Protein AF-A5G4M8-F1 (afdb_monomer)

Structure (mmCIF, N/CA/C/O backbone):
data_AF-A5G4M8-F1
#
_entry.id   AF-A5G4M8-F1
#
loop_
_atom_site.group_PDB
_atom_site.id
_atom_site.type_symbol
_atom_site.label_atom_id
_atom_site.label_alt_id
_atom_site.label_comp_id
_atom_site.label_asym_id
_atom_site.label_entity_id
_atom_site.label_seq_id
_atom_site.pdbx_PDB_ins_code
_atom_site.Cartn_x
_atom_site.Cartn_y
_atom_site.Cartn_z
_atom_site.occupancy
_atom_site.B_iso_or_equiv
_atom_site.auth_seq_id
_atom_site.auth_comp_id
_atom_site.auth_asym_id
_atom_site.auth_atom_id
_atom_site.pdbx_PDB_model_num
ATOM 1 N N . MET A 1 1 ? -11.336 21.426 70.679 1.00 42.72 1 MET A N 1
ATOM 2 C CA . MET A 1 1 ? -10.864 21.284 69.285 1.00 42.72 1 MET A CA 1
ATOM 3 C C . MET A 1 1 ? -11.351 19.944 68.757 1.00 42.72 1 MET A C 1
ATOM 5 O O . MET A 1 1 ? -10.780 18.918 69.094 1.00 42.72 1 MET A O 1
ATOM 9 N N . THR A 1 2 ? -12.474 19.930 68.044 1.00 38.03 2 THR A N 1
ATOM 10 C CA . THR A 1 2 ? -13.099 18.717 67.497 1.00 38.03 2 THR A CA 1
ATOM 11 C C . THR A 1 2 ? -12.591 18.462 66.079 1.00 38.03 2 THR A C 1
ATOM 13 O O . THR A 1 2 ? -12.748 19.293 65.190 1.00 38.03 2 THR A O 1
ATOM 16 N N . MET A 1 3 ? -11.959 17.304 65.882 1.00 44.28 3 MET A N 1
ATOM 17 C CA . MET A 1 3 ? -11.581 16.772 64.573 1.00 44.28 3 MET A CA 1
ATOM 18 C C . MET A 1 3 ? -12.824 16.201 63.880 1.00 44.28 3 MET A C 1
ATOM 20 O O . MET A 1 3 ? -13.295 15.121 64.236 1.00 44.28 3 MET A O 1
ATOM 24 N N . THR A 1 4 ? -13.356 16.905 62.882 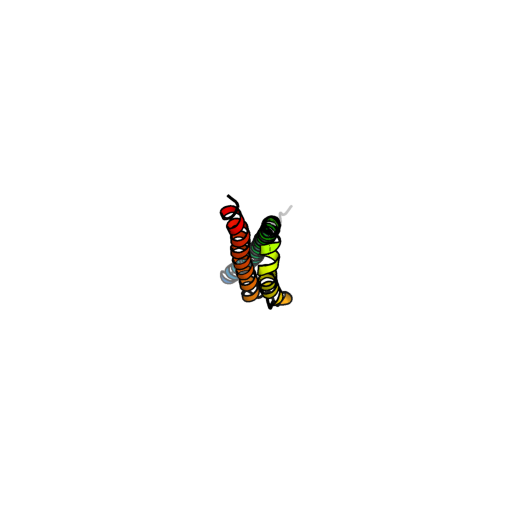1.00 47.88 4 THR A N 1
ATOM 25 C CA . THR A 1 4 ? -14.420 16.379 62.016 1.00 47.88 4 THR A CA 1
ATOM 26 C C . THR A 1 4 ? -13.788 15.591 60.871 1.00 47.88 4 THR A C 1
ATOM 28 O O . THR A 1 4 ? -13.356 16.152 59.866 1.00 47.88 4 THR A O 1
ATOM 31 N N . GLY A 1 5 ? -13.711 14.270 61.036 1.00 47.25 5 GLY A N 1
ATOM 32 C CA . GLY A 1 5 ? -13.298 13.342 59.988 1.00 47.25 5 GLY A CA 1
ATOM 33 C C . GLY A 1 5 ? -14.367 13.222 58.899 1.00 47.25 5 GLY A C 1
ATOM 34 O O . GLY A 1 5 ? -15.447 12.680 59.130 1.00 47.25 5 GLY A O 1
ATOM 35 N N . ILE A 1 6 ? -14.057 13.700 57.693 1.00 51.53 6 ILE A N 1
ATOM 36 C CA . ILE A 1 6 ? -14.876 13.497 56.494 1.00 51.53 6 ILE A CA 1
ATOM 37 C C . ILE A 1 6 ? -14.693 12.043 56.038 1.00 51.53 6 ILE A C 1
ATOM 39 O O . ILE A 1 6 ? -13.705 11.698 55.390 1.00 51.53 6 ILE A O 1
ATOM 43 N N . LYS A 1 7 ? -15.658 11.174 56.358 1.00 51.56 7 LYS A N 1
ATOM 44 C CA . LYS A 1 7 ? -15.773 9.850 55.733 1.00 51.56 7 LYS A CA 1
ATOM 45 C C . LYS A 1 7 ? -16.194 10.038 54.272 1.00 51.56 7 LYS A C 1
ATOM 47 O O . LYS A 1 7 ? -17.378 10.185 53.980 1.00 51.56 7 LYS A O 1
ATOM 52 N N . ARG A 1 8 ? -15.233 10.028 53.341 1.00 53.19 8 ARG A N 1
ATOM 53 C CA . ARG A 1 8 ? -15.527 9.820 51.914 1.00 53.19 8 ARG A CA 1
ATOM 54 C C . ARG A 1 8 ? -16.041 8.391 51.753 1.00 53.19 8 ARG A C 1
ATOM 56 O O . ARG A 1 8 ? -15.265 7.443 51.812 1.00 53.19 8 ARG A O 1
ATOM 63 N N . GLY A 1 9 ? -17.354 8.237 51.605 1.00 45.53 9 GLY A N 1
ATOM 64 C CA . GLY A 1 9 ? -17.958 6.965 51.228 1.00 45.53 9 GLY A CA 1
ATOM 65 C C . GLY A 1 9 ? -17.445 6.554 49.852 1.00 45.53 9 GLY A C 1
ATOM 66 O O . GLY A 1 9 ? -17.776 7.193 48.856 1.00 45.53 9 GLY A O 1
ATOM 67 N N . ALA A 1 10 ? -16.617 5.511 49.799 1.00 55.22 10 ALA A N 1
ATOM 68 C CA . ALA A 1 10 ? -16.277 4.838 48.556 1.00 55.22 10 ALA A CA 1
ATOM 69 C C . ALA A 1 10 ? -17.567 4.222 48.003 1.00 55.22 10 ALA A C 1
ATOM 71 O O . ALA A 1 10 ? -18.101 3.257 48.553 1.00 55.22 10 ALA A O 1
ATOM 72 N N . LYS A 1 11 ? -18.118 4.841 46.958 1.00 58.66 11 LYS A N 1
ATOM 73 C CA . LYS A 1 11 ? -19.274 4.326 46.231 1.00 58.66 11 LYS A CA 1
ATOM 74 C C . LYS A 1 11 ? -18.823 3.008 45.590 1.00 58.66 11 LYS A C 1
ATOM 76 O O . LYS A 1 11 ? -17.981 3.035 44.701 1.00 58.66 11 LYS A O 1
ATOM 81 N N . LYS A 1 12 ? -19.300 1.865 46.099 1.00 58.50 12 LYS A N 1
ATOM 82 C CA . LYS A 1 12 ? -19.062 0.554 45.476 1.00 58.50 12 LYS A CA 1
ATOM 83 C C . LYS A 1 12 ? -19.687 0.598 44.082 1.00 58.50 12 LYS A C 1
ATOM 85 O O . LYS A 1 12 ? -20.914 0.651 43.994 1.00 58.50 12 LYS A O 1
ATOM 90 N N . SER A 1 13 ? -18.860 0.639 43.040 1.00 61.28 13 SER A N 1
ATOM 91 C CA . SER A 1 13 ? -19.315 0.465 41.665 1.00 61.28 13 SER A CA 1
ATOM 92 C C . SER A 1 13 ? -19.991 -0.897 41.544 1.00 61.28 13 SER A C 1
ATOM 94 O O . SER A 1 13 ? -19.649 -1.869 42.227 1.00 61.28 13 SER A O 1
ATOM 96 N N . THR A 1 14 ? -21.047 -0.952 40.748 1.00 71.25 14 THR A N 1
ATOM 97 C CA . THR A 1 14 ? -21.717 -2.221 40.467 1.00 71.25 14 THR A CA 1
ATOM 98 C C . THR A 1 14 ? -20.894 -3.015 39.452 1.00 71.25 14 THR A C 1
ATOM 100 O O . THR A 1 14 ? -20.289 -2.433 38.558 1.00 71.25 14 THR A O 1
ATOM 103 N N . LYS A 1 15 ? -20.936 -4.354 39.504 1.00 74.44 15 LYS A N 1
ATOM 104 C CA . LYS A 1 15 ? -20.260 -5.231 38.519 1.00 74.44 15 LYS A CA 1
ATOM 105 C C . LYS A 1 15 ? -20.582 -4.853 37.058 1.00 74.44 15 LYS A C 1
ATOM 107 O O . LYS A 1 15 ? -19.786 -5.094 36.160 1.00 74.44 15 LYS A O 1
ATOM 112 N N . SER A 1 16 ? -21.758 -4.267 36.815 1.00 71.00 16 SER A N 1
ATOM 113 C CA . SER A 1 16 ? -22.162 -3.755 35.501 1.00 71.00 16 SER A CA 1
ATOM 114 C C . SER A 1 16 ? -21.483 -2.436 35.114 1.00 71.00 16 SER A C 1
ATOM 116 O O . SER A 1 16 ? -21.229 -2.227 33.930 1.00 71.00 16 SER A O 1
ATOM 118 N N . GLU A 1 17 ? -21.224 -1.539 36.067 1.00 72.56 17 GLU A N 1
ATOM 119 C CA . GLU A 1 17 ? -20.446 -0.315 35.836 1.00 72.56 17 GLU A CA 1
ATOM 120 C C . GLU A 1 17 ? -18.981 -0.666 35.559 1.00 72.56 17 GLU A C 1
ATOM 122 O O . GLU A 1 17 ? -18.430 -0.163 34.583 1.00 72.56 17 GLU A O 1
ATOM 127 N N . ASP A 1 18 ? -18.418 -1.625 36.302 1.00 84.50 18 ASP A N 1
ATOM 128 C CA . ASP A 1 18 ? -17.055 -2.126 36.078 1.00 84.50 18 ASP A CA 1
ATOM 129 C C . ASP A 1 18 ? -16.905 -2.729 34.667 1.00 84.50 18 ASP A C 1
ATOM 131 O O . ASP A 1 18 ? -16.004 -2.358 33.918 1.00 84.50 18 ASP A O 1
ATOM 135 N N . MET A 1 19 ? -17.854 -3.576 34.236 1.00 92.06 19 MET A N 1
ATOM 136 C CA . MET A 1 19 ? -17.847 -4.150 32.879 1.00 92.06 19 MET A CA 1
ATOM 137 C C . MET A 1 19 ? -17.970 -3.090 31.777 1.00 92.06 19 MET A C 1
ATOM 139 O O . MET A 1 19 ? -17.365 -3.224 30.713 1.00 92.06 19 MET A O 1
ATOM 143 N N . ARG A 1 20 ? -18.756 -2.031 32.005 1.00 93.31 20 ARG A N 1
ATOM 144 C CA . ARG A 1 20 ? -18.889 -0.927 31.046 1.00 93.31 20 ARG A CA 1
ATOM 145 C C . ARG A 1 20 ? -17.585 -0.141 30.927 1.00 93.31 20 ARG A C 1
ATOM 147 O O . ARG A 1 20 ? -17.197 0.211 29.814 1.00 93.31 20 ARG A O 1
ATOM 154 N N . GLU A 1 21 ? -16.937 0.162 32.046 1.00 95.31 21 GLU A N 1
ATOM 155 C CA . GLU A 1 21 ? -15.666 0.890 32.065 1.00 95.31 21 GLU A CA 1
ATOM 156 C C . GLU A 1 21 ? -14.542 0.082 31.418 1.00 95.31 21 GLU A C 1
ATOM 158 O O . GLU A 1 21 ? -13.818 0.618 30.574 1.00 95.31 21 GLU A O 1
ATOM 163 N N . ASP A 1 22 ? -14.467 -1.214 31.723 1.00 96.19 22 ASP A N 1
ATOM 164 C CA . ASP A 1 22 ? -13.542 -2.139 31.075 1.00 96.19 22 ASP A CA 1
ATOM 165 C C . ASP A 1 22 ? -13.777 -2.184 29.562 1.00 96.19 22 ASP A C 1
ATOM 167 O O . ASP A 1 22 ? -12.844 -1.981 28.788 1.00 96.19 22 ASP A O 1
ATOM 171 N N . PHE A 1 23 ? -15.025 -2.335 29.109 1.00 96.88 23 PHE A N 1
ATOM 172 C CA . PHE A 1 23 ? -15.328 -2.360 27.677 1.00 96.88 23 PHE A CA 1
ATOM 173 C C . PHE A 1 23 ? -14.954 -1.047 26.971 1.00 96.88 23 PHE A C 1
ATOM 175 O O . PHE A 1 23 ? -14.390 -1.063 25.878 1.00 96.88 23 PHE A O 1
ATOM 182 N N . ILE A 1 24 ? -15.202 0.108 27.600 1.00 97.81 24 ILE A N 1
ATOM 183 C CA . ILE A 1 24 ? -14.774 1.410 27.063 1.00 97.81 24 ILE A CA 1
ATOM 184 C C . ILE A 1 24 ? -13.246 1.488 26.964 1.00 97.81 24 ILE A C 1
ATOM 186 O O . ILE A 1 24 ? -12.730 2.032 25.983 1.00 97.81 24 ILE A O 1
ATOM 190 N N . ARG A 1 25 ? -12.514 0.978 27.962 1.00 98.19 25 ARG A N 1
ATOM 191 C CA . ARG A 1 25 ? -11.046 0.924 27.930 1.00 98.19 25 ARG A CA 1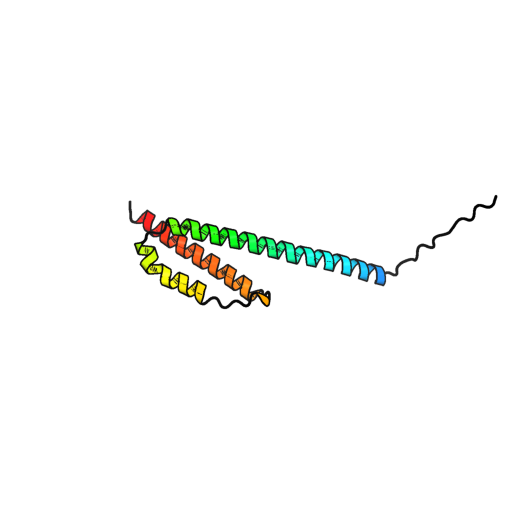
ATOM 192 C C . ARG A 1 25 ? -10.559 0.059 26.770 1.00 98.19 25 ARG A C 1
ATOM 194 O O . ARG A 1 25 ? -9.731 0.532 25.992 1.00 98.19 25 ARG A O 1
ATOM 201 N N . GLU A 1 26 ? -11.120 -1.134 26.598 1.00 98.25 26 GLU A N 1
ATOM 202 C CA . GLU A 1 26 ? -10.742 -2.035 25.503 1.00 98.25 26 GLU A CA 1
ATOM 203 C C . GLU A 1 26 ? -11.074 -1.443 24.125 1.00 98.25 26 GLU A C 1
ATOM 205 O O . GLU A 1 26 ? -10.262 -1.515 23.207 1.00 98.25 26 GLU A O 1
ATOM 210 N N . LEU A 1 27 ? -12.208 -0.749 23.967 1.00 98.44 27 LEU A N 1
ATOM 211 C CA . LEU A 1 27 ? -12.529 -0.049 22.716 1.00 98.44 27 LEU A CA 1
ATOM 212 C C . LEU A 1 27 ? -11.562 1.104 22.411 1.00 98.44 27 LEU A C 1
ATOM 214 O O . LEU A 1 27 ? -11.227 1.341 21.248 1.00 98.44 27 LEU A O 1
ATOM 218 N N . LYS A 1 28 ? -11.097 1.833 23.435 1.00 98.25 28 LYS A N 1
ATOM 219 C CA . LYS A 1 28 ? -10.058 2.861 23.262 1.00 98.25 28 LYS A CA 1
ATOM 220 C C . LYS A 1 28 ? -8.739 2.235 22.821 1.00 98.25 28 LYS A C 1
ATOM 222 O O . LYS A 1 28 ? -8.097 2.782 21.930 1.00 98.25 28 LYS A O 1
ATOM 227 N N . HIS A 1 29 ? -8.368 1.099 23.405 1.00 97.94 29 HIS A N 1
ATOM 228 C CA . HIS A 1 29 ? -7.181 0.358 23.000 1.00 97.94 29 HIS A CA 1
ATOM 229 C C . HIS A 1 29 ? -7.299 -0.148 21.555 1.00 97.94 29 HIS A C 1
ATOM 231 O O . HIS A 1 29 ? -6.424 0.134 20.740 1.00 97.94 29 HIS A O 1
ATOM 237 N N . LEU A 1 30 ? -8.425 -0.773 21.193 1.00 98.19 30 LEU A N 1
ATOM 238 C CA . LEU A 1 30 ? -8.703 -1.219 19.827 1.00 98.19 30 LEU A CA 1
ATOM 239 C C . LEU A 1 30 ? -8.608 -0.068 18.817 1.00 98.19 30 LEU A C 1
ATOM 241 O O . LEU A 1 30 ? -8.040 -0.232 17.741 1.00 98.19 30 LEU A O 1
ATOM 245 N N . ARG A 1 31 ? -9.122 1.119 19.162 1.00 98.12 31 ARG A N 1
ATOM 246 C CA . ARG A 1 31 ? -8.993 2.316 18.319 1.00 98.12 31 ARG A CA 1
ATOM 247 C C . ARG A 1 31 ? -7.530 2.687 18.061 1.00 98.12 31 ARG A C 1
ATOM 249 O O . ARG A 1 31 ? -7.222 3.120 16.952 1.00 98.12 31 ARG A O 1
ATOM 256 N N . THR A 1 32 ? -6.660 2.568 19.062 1.00 98.19 32 THR A N 1
ATOM 257 C CA . THR A 1 32 ? -5.218 2.798 18.899 1.00 98.19 32 THR A CA 1
ATOM 258 C C . THR A 1 32 ? -4.613 1.753 17.969 1.00 98.19 32 THR A C 1
ATOM 260 O O . THR A 1 32 ? -4.006 2.131 16.973 1.00 98.19 32 THR A O 1
ATOM 263 N N . LEU A 1 33 ? -4.892 0.467 18.201 1.00 98.12 33 LEU A N 1
ATOM 264 C CA . LEU A 1 33 ? -4.385 -0.621 17.358 1.00 98.12 33 LEU A CA 1
ATOM 265 C C . LEU A 1 33 ? -4.794 -0.466 15.886 1.00 98.12 33 LEU A C 1
ATOM 267 O O . LEU A 1 33 ? -3.976 -0.650 14.993 1.00 98.12 33 LEU A O 1
ATOM 271 N N . VAL A 1 34 ? -6.045 -0.081 15.612 1.00 96.81 34 VAL A N 1
ATOM 272 C CA . VAL A 1 34 ? -6.521 0.157 14.236 1.00 96.81 34 VAL A CA 1
ATOM 273 C C . VAL A 1 34 ? -5.707 1.251 13.537 1.00 96.81 34 VAL A C 1
ATOM 275 O O . VAL A 1 34 ? -5.448 1.145 12.340 1.00 96.81 34 VAL A O 1
ATOM 278 N N . ARG A 1 35 ? -5.299 2.296 14.266 1.00 97.00 35 ARG A N 1
ATOM 279 C CA . ARG A 1 35 ? -4.466 3.373 13.713 1.00 97.00 35 ARG A CA 1
ATOM 280 C C . ARG A 1 35 ? -3.046 2.901 13.461 1.00 97.00 35 ARG A C 1
ATOM 282 O O . ARG A 1 35 ? -2.572 3.059 12.347 1.00 97.00 35 ARG A O 1
ATOM 289 N N . GLU A 1 36 ? -2.426 2.274 14.455 1.00 98.06 36 GLU A N 1
ATOM 290 C CA . GLU A 1 36 ? -1.055 1.768 14.358 1.00 98.06 36 GLU A CA 1
ATOM 291 C C . GLU A 1 36 ? -0.911 0.786 13.192 1.00 98.06 36 GLU A C 1
ATOM 293 O O . GLU A 1 36 ? -0.015 0.928 12.366 1.00 98.06 36 GLU A O 1
ATOM 298 N N . VAL A 1 37 ? -1.843 -0.162 13.055 1.00 96.31 37 VAL A N 1
ATOM 299 C CA . VAL A 1 37 ? -1.853 -1.104 11.926 1.00 96.31 37 VAL A CA 1
ATOM 300 C C . VAL A 1 37 ? -2.020 -0.373 10.593 1.00 96.31 37 VAL A C 1
ATOM 302 O O . VAL A 1 37 ? -1.342 -0.711 9.625 1.00 96.31 37 VAL A O 1
ATOM 305 N N . GLY A 1 38 ? -2.899 0.631 10.527 1.00 94.81 38 GLY A N 1
ATOM 306 C CA . GLY A 1 38 ? -3.087 1.438 9.321 1.00 94.81 38 GLY A CA 1
ATOM 307 C C . GLY A 1 38 ? -1.831 2.218 8.923 1.00 94.81 38 GLY A C 1
ATOM 308 O O . GLY A 1 38 ? -1.455 2.212 7.756 1.00 94.81 38 GLY A O 1
ATOM 309 N N . GLU A 1 39 ? -1.158 2.843 9.886 1.00 96.75 39 GLU A N 1
ATOM 310 C CA . GLU A 1 39 ? 0.088 3.587 9.675 1.00 96.75 39 GLU A CA 1
ATOM 311 C C . GLU A 1 39 ? 1.224 2.664 9.219 1.00 96.75 39 GLU A C 1
ATOM 313 O O . GLU A 1 39 ? 1.909 2.969 8.246 1.00 96.75 39 GLU A O 1
ATOM 318 N N . GLN A 1 40 ? 1.382 1.499 9.857 1.00 97.44 40 GLN A N 1
ATOM 319 C CA . GLN A 1 40 ? 2.384 0.508 9.453 1.00 97.44 40 GLN A CA 1
ATOM 320 C C . GLN A 1 40 ? 2.112 -0.059 8.057 1.00 97.44 40 GLN A C 1
ATOM 322 O O . GLN A 1 40 ? 3.046 -0.266 7.283 1.00 97.44 40 GLN A O 1
ATOM 327 N N . PHE A 1 41 ? 0.840 -0.280 7.708 1.00 94.50 41 PHE A N 1
ATOM 328 C CA . PHE A 1 41 ? 0.463 -0.692 6.357 1.00 94.50 41 PHE A CA 1
ATOM 329 C C . PHE A 1 41 ? 0.877 0.357 5.318 1.00 94.50 41 PHE A C 1
ATOM 331 O O . PHE A 1 41 ? 1.481 -0.001 4.309 1.00 94.50 41 PHE A O 1
ATOM 338 N N . ILE A 1 42 ? 0.591 1.639 5.574 1.00 94.62 42 ILE A N 1
ATOM 339 C CA . ILE A 1 42 ? 0.969 2.744 4.679 1.00 94.62 42 ILE A CA 1
ATOM 340 C C . ILE A 1 42 ? 2.488 2.796 4.517 1.00 94.62 42 ILE A C 1
ATOM 342 O O . ILE A 1 42 ? 2.972 2.717 3.393 1.00 94.62 42 ILE A O 1
ATOM 346 N N . LEU A 1 43 ? 3.228 2.838 5.629 1.00 97.50 43 LEU A N 1
ATOM 347 C CA . LEU A 1 43 ? 4.687 2.931 5.620 1.00 97.50 43 LEU A CA 1
ATOM 348 C C . LEU A 1 43 ? 5.329 1.792 4.817 1.00 97.50 43 LEU A C 1
ATOM 350 O O . LEU A 1 43 ? 6.236 2.021 4.019 1.00 97.50 43 LEU A O 1
ATOM 354 N N . ARG A 1 44 ? 4.841 0.559 5.002 1.00 97.12 44 ARG A N 1
ATOM 355 C CA . ARG A 1 44 ? 5.329 -0.601 4.254 1.00 97.12 44 ARG A CA 1
ATOM 356 C C . ARG A 1 44 ? 5.100 -0.438 2.752 1.00 97.12 44 ARG A C 1
ATOM 358 O O . ARG A 1 44 ? 6.024 -0.656 1.976 1.00 97.12 44 ARG A O 1
ATOM 365 N N . ARG A 1 45 ? 3.885 -0.066 2.342 1.00 96.50 45 ARG A N 1
ATOM 366 C CA . ARG A 1 45 ? 3.536 0.034 0.918 1.00 96.50 45 ARG A CA 1
ATOM 367 C C . ARG A 1 45 ? 4.219 1.215 0.235 1.00 96.50 45 ARG A C 1
ATOM 369 O O . ARG A 1 45 ? 4.606 1.086 -0.919 1.00 96.50 45 ARG A O 1
ATOM 376 N N . GLU A 1 46 ? 4.451 2.319 0.942 1.00 97.19 46 GLU A N 1
ATOM 377 C CA . GLU A 1 46 ? 5.290 3.418 0.446 1.00 97.19 46 GLU A CA 1
ATOM 378 C C . GLU A 1 46 ? 6.735 2.958 0.199 1.00 97.19 46 GLU A C 1
ATOM 380 O O . GLU A 1 46 ? 7.289 3.234 -0.863 1.00 97.19 46 GLU A O 1
ATOM 385 N N . GLY A 1 47 ? 7.323 2.193 1.125 1.00 97.38 47 GLY A N 1
ATOM 386 C CA . GLY A 1 47 ? 8.672 1.642 0.948 1.00 97.38 47 GLY A CA 1
ATOM 387 C C . GLY A 1 47 ? 8.790 0.664 -0.227 1.00 97.38 47 GLY A C 1
ATOM 388 O O . GLY A 1 47 ? 9.795 0.655 -0.938 1.00 97.38 47 GLY A O 1
ATOM 389 N N . GLU A 1 48 ? 7.760 -0.144 -0.473 1.00 96.88 48 GLU A N 1
ATOM 390 C CA . GLU A 1 48 ? 7.717 -1.046 -1.630 1.00 96.88 48 GLU A CA 1
ATOM 391 C C . GLU A 1 48 ? 7.570 -0.277 -2.953 1.00 96.88 48 GLU A C 1
ATOM 393 O O . GLU A 1 48 ? 8.253 -0.601 -3.921 1.00 96.88 48 GLU A O 1
ATOM 398 N N . VAL A 1 49 ? 6.768 0.794 -2.992 1.00 97.12 49 VAL A N 1
ATOM 399 C CA . VAL A 1 49 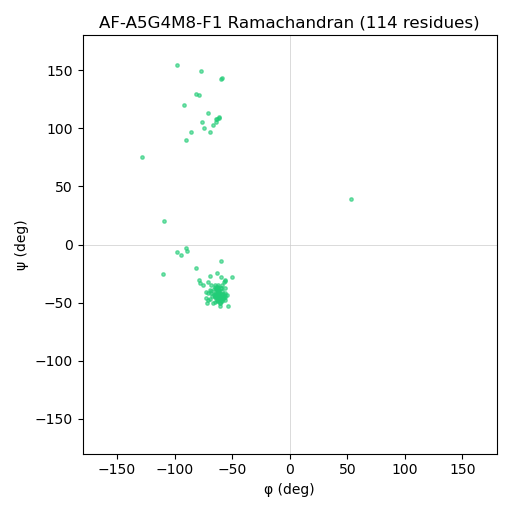? 6.702 1.692 -4.160 1.00 97.12 49 VAL A CA 1
ATOM 400 C C . VAL A 1 49 ? 8.061 2.342 -4.436 1.00 97.12 49 VAL A C 1
ATOM 402 O O . VAL A 1 49 ? 8.496 2.372 -5.586 1.00 97.12 49 VAL A O 1
ATOM 405 N N . GLU A 1 50 ? 8.769 2.804 -3.405 1.00 97.31 50 GLU A N 1
ATOM 406 C CA . GLU A 1 50 ? 10.125 3.355 -3.552 1.00 97.31 50 GLU A CA 1
ATOM 407 C C . GLU A 1 50 ? 11.117 2.305 -4.083 1.00 97.31 50 GLU A C 1
ATOM 409 O O . GLU A 1 50 ? 11.964 2.582 -4.937 1.00 97.31 50 GLU A O 1
ATOM 414 N N . THR A 1 51 ? 10.971 1.060 -3.628 1.00 95.19 51 THR A N 1
ATOM 415 C CA . THR A 1 51 ? 11.761 -0.077 -4.115 1.00 95.19 51 THR A CA 1
ATOM 416 C C . THR A 1 51 ? 11.488 -0.334 -5.598 1.00 95.19 51 THR A C 1
ATOM 418 O O . THR A 1 51 ? 12.430 -0.459 -6.381 1.00 95.19 51 THR A O 1
ATOM 421 N N . ILE A 1 52 ? 10.218 -0.332 -6.019 1.00 95.56 52 ILE A N 1
ATOM 422 C CA . ILE A 1 52 ? 9.826 -0.441 -7.432 1.00 95.56 52 ILE A CA 1
ATOM 423 C C . ILE A 1 52 ? 10.478 0.667 -8.271 1.00 95.56 52 ILE A C 1
ATOM 425 O O . ILE A 1 52 ? 11.060 0.378 -9.319 1.00 95.56 52 ILE A O 1
ATOM 429 N N . ILE A 1 53 ? 10.412 1.923 -7.813 1.00 95.12 53 ILE A N 1
ATOM 430 C CA . ILE A 1 53 ? 11.027 3.071 -8.499 1.00 95.12 53 ILE A CA 1
ATOM 431 C C . ILE A 1 53 ? 12.534 2.847 -8.669 1.00 95.12 53 ILE A C 1
ATOM 433 O O . ILE A 1 53 ? 13.057 3.011 -9.770 1.00 95.12 53 ILE A O 1
ATOM 437 N N . SER A 1 54 ? 13.213 2.384 -7.619 1.00 93.44 54 SER A N 1
ATOM 438 C CA . SER A 1 54 ? 14.649 2.088 -7.656 1.00 93.44 54 SER A CA 1
ATOM 439 C C . SER A 1 54 ? 14.992 0.976 -8.658 1.00 93.44 54 SER A C 1
ATOM 441 O O . SER A 1 54 ? 15.979 1.065 -9.388 1.00 93.44 54 SER A O 1
ATOM 443 N N . HIS A 1 55 ? 14.175 -0.079 -8.744 1.00 92.00 55 HIS A N 1
ATOM 444 C CA . HIS A 1 55 ? 14.391 -1.150 -9.720 1.00 92.00 55 HIS A CA 1
ATOM 445 C C . HIS A 1 55 ? 14.159 -0.689 -11.163 1.00 92.00 55 HIS A C 1
ATOM 447 O O . HIS A 1 55 ? 14.891 -1.125 -12.056 1.00 92.00 55 HIS A O 1
ATOM 453 N N . LEU A 1 56 ? 13.197 0.213 -11.394 1.00 91.06 56 LEU A N 1
ATOM 454 C CA . LEU A 1 56 ? 12.912 0.768 -12.720 1.00 91.06 56 LEU A CA 1
ATOM 455 C C . LEU A 1 56 ? 14.119 1.485 -13.333 1.00 91.06 56 LEU A C 1
ATOM 457 O O . LEU A 1 56 ? 14.321 1.376 -14.541 1.00 91.06 56 LEU A O 1
ATOM 461 N N . GLU A 1 57 ? 14.957 2.150 -12.531 1.00 89.06 57 GLU A N 1
ATOM 462 C CA . GLU A 1 57 ? 16.196 2.783 -13.015 1.00 89.06 57 GLU A CA 1
ATOM 463 C C . GLU A 1 57 ? 17.167 1.773 -13.647 1.00 89.06 57 GLU A C 1
ATOM 465 O O . GLU A 1 57 ? 17.938 2.113 -14.545 1.00 89.06 57 GLU A O 1
ATOM 470 N N . GLY A 1 58 ? 17.116 0.513 -13.208 1.00 87.94 58 GLY A N 1
ATOM 471 C CA . GLY A 1 58 ? 17.925 -0.573 -13.748 1.00 87.94 58 GLY A CA 1
ATOM 472 C C . GLY A 1 58 ? 17.285 -1.328 -14.916 1.00 87.94 58 GLY A C 1
ATOM 473 O O . GLY A 1 58 ? 17.919 -2.243 -15.449 1.00 87.94 58 GLY A O 1
ATOM 474 N N . VAL A 1 59 ? 16.053 -0.995 -15.314 1.00 90.00 59 VAL A N 1
ATOM 475 C CA . VAL A 1 59 ? 15.370 -1.645 -16.440 1.00 90.00 59 VAL A CA 1
ATOM 476 C C . VAL A 1 59 ? 15.853 -1.034 -17.764 1.00 90.00 59 VAL A C 1
ATOM 478 O O . VAL A 1 59 ? 15.813 0.184 -17.942 1.00 90.00 59 VAL A O 1
ATOM 481 N N . PRO A 1 60 ? 16.271 -1.847 -18.752 1.00 90.31 60 PRO A N 1
ATOM 482 C CA . PRO A 1 60 ? 16.718 -1.331 -20.041 1.00 90.31 60 PRO A CA 1
ATOM 483 C C . PRO A 1 60 ? 15.630 -0.534 -20.774 1.00 90.31 60 PRO A C 1
ATOM 485 O O . PRO A 1 60 ? 14.487 -0.996 -20.842 1.00 90.31 60 PRO A O 1
ATOM 488 N N . PRO A 1 61 ? 15.976 0.568 -21.470 1.00 90.19 61 PRO A N 1
ATOM 489 C CA . PRO A 1 61 ? 15.003 1.398 -22.186 1.00 90.19 61 PRO A CA 1
ATOM 490 C C . PRO A 1 61 ? 14.149 0.643 -23.211 1.00 90.19 61 PRO A C 1
ATOM 492 O O . PRO A 1 61 ? 13.004 1.016 -23.458 1.00 90.19 61 PRO A O 1
ATOM 495 N N . LYS A 1 62 ? 14.698 -0.418 -23.821 1.00 90.75 62 LYS A N 1
ATOM 496 C CA . LYS A 1 62 ? 13.956 -1.277 -24.752 1.00 90.75 62 LYS A CA 1
ATOM 497 C C . LYS A 1 62 ? 12.846 -2.048 -24.033 1.00 90.75 62 LYS A C 1
ATOM 499 O O . LYS A 1 62 ? 11.704 -1.984 -24.459 1.00 90.75 62 LYS A O 1
ATOM 504 N N . ILE A 1 63 ? 13.177 -2.709 -22.923 1.00 89.25 63 ILE A N 1
ATOM 505 C CA . ILE A 1 63 ? 12.209 -3.471 -22.123 1.00 89.25 63 ILE A CA 1
ATOM 506 C C . ILE A 1 63 ? 11.151 -2.533 -21.544 1.00 89.25 63 ILE A C 1
ATOM 508 O O . ILE A 1 63 ? 9.961 -2.820 -21.625 1.00 89.25 63 ILE A O 1
ATOM 512 N N . LEU A 1 64 ? 11.579 -1.371 -21.042 1.00 90.56 64 LEU A N 1
ATOM 513 C CA . LEU A 1 64 ? 10.672 -0.351 -20.534 1.00 90.56 64 LEU A CA 1
ATOM 514 C C . LEU A 1 64 ? 9.687 0.115 -21.616 1.00 90.56 64 LEU A C 1
ATOM 516 O O . LEU A 1 64 ? 8.498 0.230 -21.351 1.00 90.56 64 LEU A O 1
ATOM 520 N N . ARG A 1 65 ? 10.149 0.341 -22.853 1.00 90.31 65 ARG A N 1
ATOM 521 C CA . ARG A 1 65 ? 9.270 0.721 -23.971 1.00 90.31 65 ARG A CA 1
ATOM 522 C C . ARG A 1 65 ? 8.235 -0.357 -24.293 1.00 90.31 65 ARG A C 1
ATOM 524 O O . ARG A 1 65 ? 7.101 -0.007 -24.607 1.00 90.31 65 ARG A O 1
ATOM 531 N N . ASP A 1 66 ? 8.635 -1.621 -24.224 1.00 90.94 66 ASP A N 1
ATOM 532 C CA . ASP A 1 66 ? 7.787 -2.746 -24.610 1.00 90.94 66 ASP A CA 1
ATOM 533 C C . ASP A 1 66 ? 6.745 -3.081 -23.526 1.00 90.94 66 ASP A C 1
ATOM 535 O O . ASP A 1 66 ? 5.632 -3.465 -23.866 1.00 90.94 66 ASP A O 1
ATOM 539 N N . GLN A 1 67 ? 7.074 -2.902 -22.238 1.00 90.94 67 GLN A N 1
ATOM 540 C CA . GLN A 1 67 ? 6.232 -3.360 -21.117 1.00 90.94 67 GLN A CA 1
ATOM 541 C C . GLN A 1 67 ? 5.560 -2.237 -20.313 1.00 90.94 67 GLN A C 1
ATOM 543 O O . GLN A 1 67 ? 4.493 -2.449 -19.740 1.00 90.94 67 GLN A O 1
ATOM 548 N N . ALA A 1 68 ? 6.112 -1.016 -20.285 1.00 90.81 68 ALA A N 1
ATOM 549 C CA . ALA A 1 68 ? 5.588 0.040 -19.409 1.00 90.81 68 ALA A CA 1
ATOM 550 C C . ALA A 1 68 ? 4.147 0.453 -19.736 1.00 90.81 68 ALA A C 1
ATOM 552 O O . ALA A 1 68 ? 3.451 0.969 -18.865 1.00 90.81 68 ALA A O 1
ATOM 553 N N . SER A 1 69 ? 3.686 0.247 -20.974 1.00 93.06 69 SER A N 1
ATOM 554 C CA . SER A 1 69 ? 2.292 0.518 -21.342 1.00 93.06 69 SER A CA 1
ATOM 555 C C . SER A 1 69 ? 1.312 -0.307 -20.504 1.00 93.06 69 SER A C 1
ATOM 557 O O . SER A 1 69 ? 0.312 0.240 -20.033 1.00 93.06 69 SER A O 1
ATOM 559 N N . ASP A 1 70 ? 1.618 -1.585 -20.283 1.00 93.19 70 ASP A N 1
ATOM 560 C CA . ASP A 1 70 ? 0.753 -2.506 -19.547 1.00 93.19 70 ASP A CA 1
ATOM 561 C C . ASP A 1 70 ? 0.777 -2.176 -18.051 1.00 93.19 70 ASP A C 1
ATOM 563 O O . ASP A 1 70 ? -0.277 -1.957 -17.453 1.00 93.19 70 ASP A O 1
ATOM 567 N N . TRP A 1 71 ? 1.965 -1.954 -17.479 1.00 94.38 71 TRP A N 1
ATOM 568 C CA . TRP A 1 71 ? 2.117 -1.505 -16.087 1.00 94.38 71 TRP A CA 1
ATOM 569 C C . TRP A 1 71 ? 1.363 -0.198 -15.813 1.00 94.38 71 TRP A C 1
ATOM 571 O O . TRP A 1 71 ? 0.634 -0.057 -14.829 1.00 94.38 71 TRP A O 1
ATOM 581 N N . LEU A 1 72 ? 1.483 0.780 -16.718 1.00 95.31 72 LEU A N 1
ATOM 582 C CA . LEU A 1 72 ? 0.757 2.045 -16.610 1.00 95.31 72 LEU A CA 1
ATOM 583 C C . LEU A 1 72 ? -0.755 1.848 -16.729 1.00 95.31 72 LEU A C 1
ATOM 585 O O . LEU A 1 72 ? -1.511 2.599 -16.108 1.00 95.31 72 LEU A O 1
ATOM 589 N N . HIS A 1 73 ? -1.209 0.895 -17.543 1.00 95.88 73 HIS A N 1
ATOM 590 C CA . HIS A 1 73 ? -2.624 0.574 -17.660 1.00 95.88 73 HIS A CA 1
ATOM 591 C C . HIS A 1 73 ? -3.173 0.008 -16.347 1.00 95.88 73 HIS A C 1
ATOM 593 O O . HIS A 1 73 ? -4.214 0.474 -15.878 1.00 95.88 73 HIS A O 1
ATOM 599 N N . GLU A 1 74 ? -2.463 -0.921 -15.711 1.00 94.19 74 GLU A N 1
ATOM 600 C CA . GLU A 1 74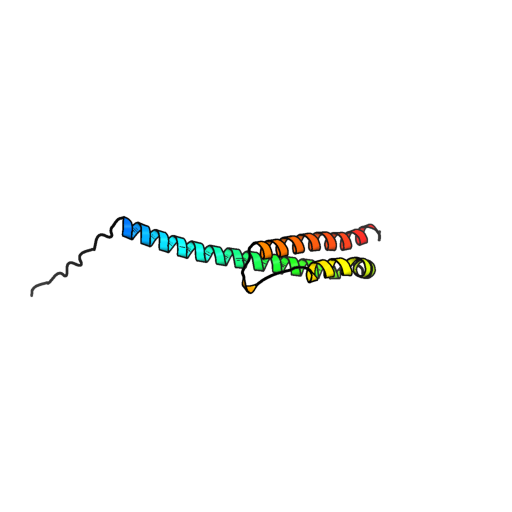 ? -2.849 -1.497 -14.417 1.00 94.19 74 GLU A CA 1
ATOM 601 C C . GLU A 1 74 ? -2.978 -0.415 -13.333 1.00 94.19 74 GLU A C 1
ATOM 603 O O . GLU A 1 74 ? -4.021 -0.301 -12.685 1.00 94.19 74 GLU A O 1
ATOM 608 N N . ILE A 1 75 ? -1.990 0.482 -13.228 1.00 95.31 75 ILE A N 1
ATOM 609 C CA . ILE A 1 75 ? -2.031 1.614 -12.287 1.00 95.31 75 ILE A CA 1
ATOM 610 C C . ILE A 1 75 ? -3.231 2.529 -12.570 1.00 95.31 75 ILE A C 1
ATOM 612 O O . ILE A 1 75 ? -3.990 2.881 -11.665 1.00 95.31 75 ILE A O 1
ATOM 616 N N . LYS A 1 76 ? -3.434 2.924 -13.834 1.00 95.19 76 LYS A N 1
ATOM 617 C CA . LYS A 1 76 ? -4.494 3.875 -14.221 1.00 95.19 76 LYS A CA 1
ATOM 618 C C . LYS A 1 76 ? -5.899 3.297 -14.086 1.00 95.19 76 LYS A C 1
ATOM 620 O O . LYS A 1 76 ? -6.857 4.055 -13.926 1.00 95.19 76 LYS A O 1
ATOM 625 N N . THR A 1 77 ? -6.046 1.980 -14.193 1.00 95.12 77 THR A N 1
ATOM 626 C CA . THR A 1 77 ? -7.347 1.308 -14.100 1.00 95.12 77 THR A CA 1
ATOM 627 C C . THR A 1 77 ? -7.722 0.912 -12.677 1.00 95.12 77 THR A C 1
ATOM 629 O O . THR A 1 77 ? -8.868 0.507 -12.449 1.00 95.12 77 THR A O 1
ATOM 632 N N . LEU A 1 78 ? -6.825 1.100 -11.704 1.00 94.12 78 LEU A N 1
ATOM 633 C CA . LEU A 1 78 ? -7.101 0.855 -10.297 1.00 94.12 78 LEU A CA 1
ATOM 634 C C . LEU A 1 78 ? -8.211 1.792 -9.779 1.00 94.12 78 LEU A C 1
ATOM 636 O O . LEU A 1 78 ? -8.041 2.997 -9.595 1.00 94.12 78 LEU A O 1
ATOM 640 N N . LYS A 1 79 ? -9.399 1.230 -9.525 1.00 93.12 79 LYS A N 1
ATOM 641 C CA . LYS A 1 79 ? -10.585 1.984 -9.081 1.00 93.12 79 LYS A CA 1
ATOM 642 C C . LYS A 1 79 ? -10.659 2.063 -7.560 1.00 93.12 79 LYS A C 1
ATOM 644 O O . LYS A 1 79 ? -11.316 1.238 -6.927 1.00 93.12 79 LYS A O 1
ATOM 649 N N . LEU A 1 80 ? -10.056 3.101 -6.989 1.00 93.75 80 LEU A N 1
ATOM 650 C CA . LEU A 1 80 ? -10.065 3.352 -5.545 1.00 93.75 80 LEU A CA 1
ATOM 651 C C . LEU A 1 80 ? -11.141 4.365 -5.131 1.00 93.75 80 LEU A C 1
ATOM 653 O O . LEU A 1 80 ? -11.545 5.236 -5.904 1.00 93.75 80 LEU A O 1
ATOM 657 N N . LYS A 1 81 ? -11.598 4.286 -3.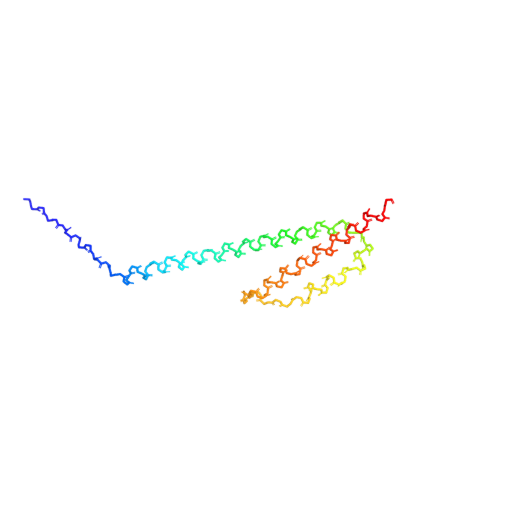877 1.00 94.44 81 LYS A N 1
ATOM 658 C CA . LYS A 1 81 ? -12.429 5.308 -3.221 1.00 94.44 81 LYS A CA 1
ATOM 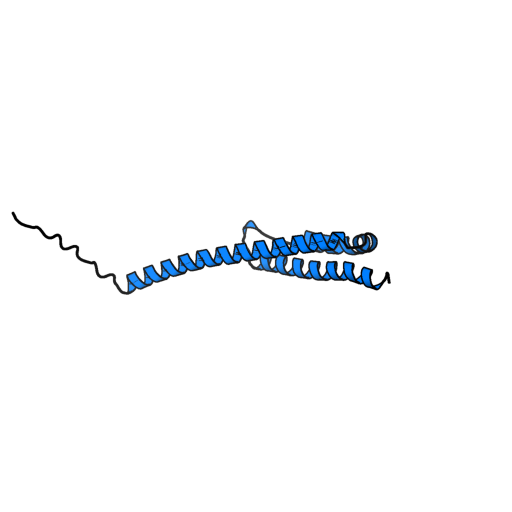659 C C . LYS A 1 81 ? -11.804 5.699 -1.873 1.00 94.44 81 LYS A C 1
ATOM 661 O O . LYS A 1 81 ? -12.356 5.332 -0.833 1.00 94.44 81 LYS A O 1
ATOM 666 N N . PRO A 1 82 ? -10.709 6.488 -1.868 1.00 89.75 82 PRO A N 1
ATOM 667 C CA . PRO A 1 82 ? -9.902 6.751 -0.668 1.00 89.75 82 PRO A CA 1
ATOM 668 C C . PRO A 1 82 ? -10.710 7.301 0.512 1.00 89.75 82 PRO A C 1
ATOM 670 O O . PRO A 1 82 ? -10.614 6.791 1.625 1.00 89.75 82 PRO A O 1
ATOM 673 N N . ALA A 1 83 ? -11.619 8.246 0.249 1.00 93.44 83 A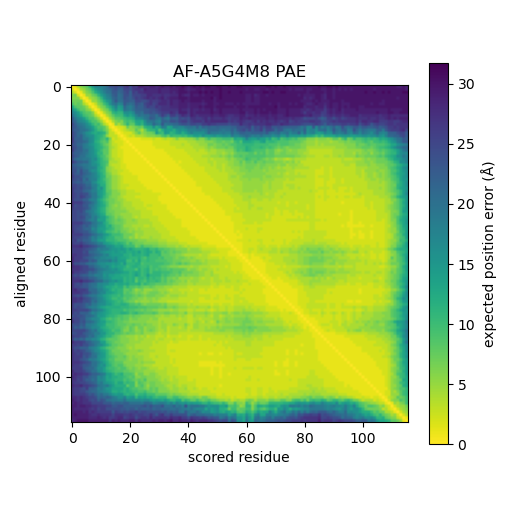LA A N 1
ATOM 674 C CA . ALA A 1 83 ? -12.494 8.841 1.264 1.00 93.44 83 ALA A CA 1
ATOM 675 C C . ALA A 1 83 ? -13.408 7.831 1.991 1.00 93.44 83 ALA A C 1
ATOM 677 O O . ALA A 1 83 ? -14.008 8.167 3.008 1.00 93.44 83 ALA A O 1
ATOM 678 N N . LYS A 1 84 ? -13.558 6.604 1.470 1.00 92.69 84 LYS A N 1
ATOM 679 C CA . LYS A 1 84 ? -14.391 5.552 2.066 1.00 92.69 84 LYS A CA 1
ATOM 680 C C . LYS A 1 84 ? -13.609 4.544 2.913 1.00 92.69 84 LYS A C 1
ATOM 682 O O . LYS A 1 84 ? -14.261 3.686 3.500 1.00 92.69 84 LYS A O 1
ATOM 687 N N . GLY A 1 85 ? -12.272 4.595 2.946 1.00 89.50 85 GLY A N 1
ATOM 688 C CA . GLY A 1 85 ? -11.442 3.712 3.783 1.00 89.50 85 GLY A CA 1
ATOM 689 C C . GLY A 1 85 ? -11.729 2.216 3.599 1.00 89.50 85 GLY A C 1
ATOM 690 O O . GLY A 1 85 ? -11.827 1.469 4.570 1.00 89.50 85 GLY A O 1
ATOM 691 N N . ARG A 1 86 ? -11.971 1.771 2.360 1.00 94.44 86 ARG A N 1
ATOM 692 C CA . ARG A 1 86 ? -12.432 0.402 2.090 1.00 94.44 86 ARG A CA 1
ATOM 693 C C . ARG A 1 86 ? -11.277 -0.586 2.163 1.00 94.44 86 ARG A C 1
ATOM 695 O O . ARG A 1 86 ? -10.321 -0.468 1.409 1.00 94.44 86 ARG A O 1
ATOM 702 N N . ILE A 1 87 ? -11.451 -1.657 2.936 1.00 93.75 87 ILE A N 1
ATOM 703 C CA . ILE A 1 87 ? -10.493 -2.776 2.984 1.00 93.75 87 ILE A CA 1
ATOM 704 C C . ILE A 1 87 ? -10.252 -3.373 1.588 1.00 93.75 87 ILE A C 1
ATOM 706 O O . ILE A 1 87 ? -9.128 -3.731 1.263 1.00 93.75 87 ILE A O 1
ATOM 710 N N . LYS A 1 88 ? -11.286 -3.454 0.735 1.00 95.12 88 LYS A N 1
ATOM 711 C CA . LYS A 1 88 ? -11.126 -3.924 -0.652 1.00 95.12 88 LYS A CA 1
ATOM 712 C C . LYS A 1 88 ? -10.155 -3.049 -1.454 1.00 95.12 88 LYS A C 1
ATOM 714 O O . LYS A 1 88 ? -9.413 -3.583 -2.265 1.00 95.12 88 LYS A O 1
ATOM 719 N N . ASP A 1 89 ? -10.171 -1.739 -1.229 1.00 95.25 89 ASP A N 1
ATOM 720 C CA . ASP A 1 89 ? -9.304 -0.803 -1.942 1.00 95.25 89 ASP A CA 1
ATOM 721 C C . ASP A 1 89 ? -7.854 -0.980 -1.464 1.00 95.25 89 ASP A C 1
ATOM 723 O O . ASP A 1 89 ? -6.957 -1.065 -2.293 1.00 95.25 89 ASP A O 1
ATOM 727 N N . LEU A 1 90 ? -7.641 -1.156 -0.151 1.00 94.12 90 LEU A N 1
ATOM 728 C CA . LEU A 1 90 ? -6.322 -1.485 0.412 1.00 94.12 90 LEU A CA 1
ATOM 729 C C . LEU A 1 90 ? -5.766 -2.789 -0.168 1.00 94.12 90 LEU A C 1
ATOM 731 O O . LEU A 1 90 ? -4.629 -2.813 -0.612 1.00 94.12 90 LEU A O 1
ATOM 735 N N . LYS A 1 91 ? -6.586 -3.844 -0.242 1.00 95.00 91 LYS A N 1
ATOM 736 C CA . LYS A 1 91 ? -6.202 -5.118 -0.874 1.00 95.00 91 LYS A CA 1
ATOM 737 C C . LYS A 1 91 ? -5.880 -4.975 -2.362 1.00 95.00 91 LYS A C 1
ATOM 739 O O . LYS A 1 91 ? -5.035 -5.695 -2.868 1.00 95.00 91 LYS A O 1
ATOM 744 N N . GLY A 1 92 ? -6.576 -4.084 -3.068 1.00 96.25 92 GLY A N 1
ATOM 745 C CA . GLY A 1 92 ? -6.295 -3.815 -4.478 1.00 96.25 92 GLY A CA 1
ATOM 746 C C . GLY A 1 92 ? -4.950 -3.120 -4.681 1.00 96.25 92 GLY A C 1
ATOM 747 O O . GLY A 1 92 ? -4.236 -3.461 -5.613 1.00 96.25 92 GLY A O 1
ATOM 748 N N . ILE A 1 93 ? -4.602 -2.176 -3.800 1.00 96.00 93 ILE A N 1
ATOM 749 C CA . ILE A 1 93 ? -3.280 -1.531 -3.790 1.00 96.00 93 ILE A CA 1
ATOM 750 C C . ILE A 1 93 ? -2.191 -2.563 -3.486 1.00 96.00 93 ILE A C 1
ATOM 752 O O . ILE A 1 93 ? -1.201 -2.626 -4.200 1.00 96.00 93 ILE A O 1
ATOM 756 N N . ASP A 1 94 ? -2.406 -3.372 -2.448 1.00 96.06 94 ASP A N 1
ATOM 757 C CA . ASP A 1 94 ? -1.503 -4.435 -1.995 1.00 96.06 94 ASP A CA 1
ATOM 758 C C . ASP A 1 94 ? -1.145 -5.396 -3.140 1.00 96.06 94 ASP A C 1
ATOM 760 O O . ASP A 1 94 ? 0.026 -5.555 -3.466 1.00 96.06 94 ASP A O 1
ATOM 764 N N . ALA A 1 95 ? -2.166 -5.930 -3.820 1.00 96.31 95 ALA A N 1
ATOM 765 C CA . ALA A 1 95 ? -1.990 -6.837 -4.951 1.00 96.31 95 ALA A CA 1
ATOM 766 C C . ALA A 1 95 ? -1.262 -6.175 -6.132 1.00 96.31 95 ALA A C 1
ATOM 768 O O . ALA A 1 95 ? -0.337 -6.760 -6.678 1.00 96.31 95 ALA A O 1
ATOM 769 N N . LEU A 1 96 ? -1.629 -4.938 -6.494 1.00 97.44 96 LEU A N 1
ATOM 770 C CA . LEU A 1 96 ? -0.971 -4.234 -7.599 1.00 97.44 96 LEU A CA 1
ATOM 771 C C . LEU A 1 96 ? 0.522 -4.002 -7.323 1.00 97.44 96 LEU A C 1
ATOM 773 O O . LEU A 1 96 ? 1.337 -4.111 -8.232 1.00 97.44 96 LEU A O 1
ATOM 777 N N . ILE A 1 97 ? 0.886 -3.651 -6.087 1.00 97.19 97 ILE A N 1
ATOM 778 C CA . ILE A 1 97 ? 2.291 -3.437 -5.716 1.00 97.19 97 ILE A CA 1
ATOM 779 C C . ILE A 1 97 ? 3.075 -4.749 -5.814 1.00 97.19 97 ILE A C 1
ATOM 781 O O . ILE A 1 97 ? 4.185 -4.743 -6.345 1.00 97.19 97 ILE A O 1
ATOM 785 N N . GLU A 1 98 ? 2.508 -5.862 -5.344 1.00 96.25 98 GLU A N 1
ATOM 786 C CA . GLU A 1 98 ? 3.128 -7.187 -5.468 1.00 96.25 98 GLU A CA 1
ATOM 787 C C . GLU A 1 98 ? 3.325 -7.571 -6.942 1.00 96.25 98 GLU A C 1
ATOM 789 O O . GLU A 1 98 ? 4.453 -7.852 -7.352 1.00 96.25 98 GLU A O 1
ATOM 794 N N . ASP A 1 99 ? 2.276 -7.451 -7.762 1.00 96.00 99 ASP A N 1
ATOM 795 C CA . ASP A 1 99 ? 2.326 -7.765 -9.193 1.00 96.00 99 ASP A CA 1
ATOM 796 C C . ASP A 1 99 ? 3.370 -6.907 -9.934 1.00 96.00 99 ASP A C 1
ATOM 798 O O . ASP A 1 99 ? 4.174 -7.426 -10.712 1.00 96.00 99 ASP A O 1
ATOM 802 N N . LEU A 1 100 ? 3.402 -5.591 -9.685 1.00 96.00 100 LEU A N 1
ATOM 803 C CA . LEU A 1 100 ? 4.369 -4.687 -10.317 1.00 96.00 100 LEU A CA 1
ATOM 804 C C . LEU A 1 100 ? 5.806 -4.978 -9.876 1.00 96.00 100 LEU A C 1
ATOM 806 O O . LEU A 1 100 ? 6.720 -4.906 -10.699 1.00 96.00 100 LEU A O 1
ATOM 810 N N . THR A 1 101 ? 6.016 -5.313 -8.601 1.00 94.75 101 THR A N 1
ATOM 811 C CA . THR A 1 101 ? 7.343 -5.662 -8.076 1.00 94.75 101 THR A CA 1
ATOM 812 C C . THR A 1 101 ? 7.904 -6.877 -8.809 1.00 94.75 101 THR A C 1
ATOM 814 O O . THR A 1 101 ? 9.014 -6.815 -9.345 1.00 94.75 101 THR A O 1
ATOM 817 N N . ASP A 1 102 ? 7.118 -7.950 -8.909 1.00 93.56 102 ASP A N 1
ATOM 818 C CA . ASP A 1 102 ? 7.529 -9.187 -9.575 1.00 93.56 102 ASP A CA 1
ATOM 819 C C . ASP A 1 102 ? 7.832 -8.964 -11.063 1.00 93.56 102 ASP A C 1
ATOM 821 O O . ASP A 1 102 ? 8.849 -9.444 -11.584 1.00 93.56 102 ASP A O 1
ATOM 825 N N . GLN A 1 103 ? 6.986 -8.194 -11.753 1.00 93.25 103 GLN A N 1
ATOM 826 C CA . GLN A 1 103 ? 7.160 -7.879 -13.171 1.00 93.25 103 GLN A CA 1
ATOM 827 C C . GLN A 1 103 ? 8.431 -7.056 -13.427 1.00 93.25 103 GLN A C 1
ATOM 829 O O . GLN A 1 103 ? 9.207 -7.373 -14.332 1.00 93.25 103 GLN A O 1
ATOM 834 N N . ILE A 1 104 ? 8.685 -6.026 -12.616 1.00 92.50 104 ILE A N 1
ATOM 835 C CA . ILE A 1 104 ? 9.810 -5.101 -12.811 1.00 92.50 104 ILE A CA 1
ATOM 836 C C . ILE A 1 104 ? 11.146 -5.760 -12.454 1.00 92.50 104 ILE A C 1
ATOM 838 O O . ILE A 1 104 ? 12.117 -5.614 -13.203 1.00 92.50 104 ILE A O 1
ATOM 842 N N . ILE A 1 105 ? 11.204 -6.547 -11.375 1.00 90.81 105 ILE A N 1
ATOM 843 C CA . ILE A 1 105 ? 12.399 -7.336 -11.034 1.00 90.81 105 ILE A CA 1
ATOM 844 C C . ILE A 1 105 ? 12.700 -8.341 -12.153 1.00 90.81 105 ILE A C 1
ATOM 846 O O . ILE A 1 105 ? 13.840 -8.445 -12.611 1.00 90.81 105 ILE A O 1
ATOM 850 N N . SER A 1 106 ? 11.674 -9.028 -12.667 1.00 90.00 106 SER A N 1
ATOM 851 C CA . SER A 1 106 ? 11.830 -9.971 -13.781 1.00 90.00 106 SER A CA 1
ATOM 852 C C . SER A 1 106 ? 12.345 -9.287 -15.053 1.00 90.00 106 SER A C 1
ATOM 854 O O . SER A 1 106 ? 13.234 -9.812 -15.729 1.00 90.00 106 SER A O 1
ATOM 856 N N . ALA A 1 107 ? 11.833 -8.094 -15.365 1.00 88.31 107 ALA A N 1
ATOM 857 C CA . ALA A 1 107 ? 12.281 -7.274 -16.487 1.00 88.31 107 ALA A CA 1
ATOM 858 C C . ALA A 1 107 ? 13.749 -6.827 -16.343 1.00 88.31 107 ALA A C 1
ATOM 860 O O . ALA A 1 107 ? 14.493 -6.811 -17.328 1.00 88.31 107 ALA A O 1
ATOM 861 N N . GLN A 1 108 ? 14.185 -6.508 -15.123 1.00 86.81 108 GLN A N 1
ATOM 862 C CA . GLN A 1 108 ? 15.571 -6.150 -14.820 1.00 86.81 108 GLN A CA 1
ATOM 863 C C . GLN A 1 108 ? 16.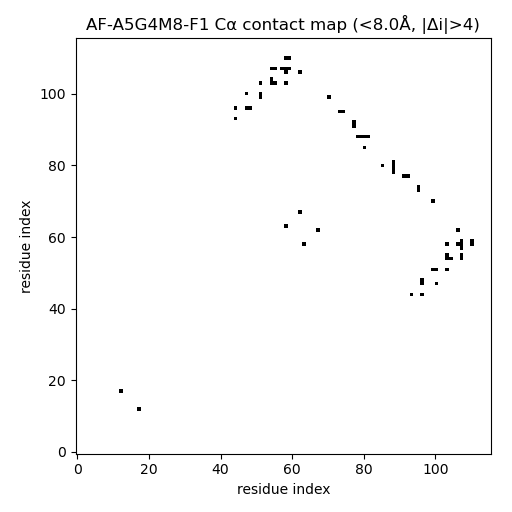521 -7.357 -14.946 1.00 86.81 108 GLN A C 1
ATOM 865 O O . GLN A 1 108 ? 17.582 -7.263 -15.572 1.00 86.81 108 GLN A O 1
ATOM 870 N N . ASP A 1 109 ? 16.155 -8.507 -14.378 1.00 84.12 109 ASP A N 1
ATOM 871 C CA . ASP A 1 109 ? 17.022 -9.690 -14.321 1.00 84.12 109 ASP A CA 1
ATOM 872 C C . ASP A 1 109 ? 17.071 -10.480 -15.636 1.00 84.12 109 ASP A C 1
ATOM 874 O O . ASP A 1 109 ? 18.116 -11.044 -15.981 1.00 84.12 109 ASP A O 1
ATOM 878 N N . GLY A 1 110 ? 15.986 -10.474 -16.418 1.00 72.50 110 GLY A N 1
ATOM 879 C CA . GLY A 1 110 ? 15.968 -11.030 -17.774 1.00 72.50 110 GLY A CA 1
ATOM 880 C C . GLY A 1 110 ? 17.027 -10.391 -18.676 1.00 72.50 110 GLY A C 1
ATOM 881 O O . GLY A 1 110 ? 17.641 -11.072 -19.499 1.00 72.50 110 GLY A O 1
ATOM 882 N N . HIS A 1 111 ? 17.330 -9.108 -18.458 1.00 59.50 111 HIS A N 1
ATOM 883 C CA . HIS A 1 111 ? 18.424 -8.438 -19.147 1.00 59.50 111 HIS A CA 1
ATOM 884 C C . HIS A 1 111 ? 19.801 -8.919 -18.680 1.00 59.50 111 HIS A C 1
ATOM 886 O O . HIS A 1 111 ? 20.625 -9.283 -19.523 1.00 59.50 111 HIS A O 1
ATOM 892 N N . LYS A 1 112 ? 20.036 -8.992 -17.360 1.00 61.50 112 LYS A N 1
ATOM 893 C CA . LYS A 1 112 ? 21.331 -9.405 -16.784 1.00 61.50 112 LYS A CA 1
ATOM 894 C C . LYS A 1 112 ? 21.789 -10.787 -17.263 1.00 61.50 112 LYS A C 1
ATOM 896 O O . LYS A 1 112 ? 22.985 -11.009 -17.395 1.00 61.50 112 LYS A O 1
ATOM 901 N N . ARG A 1 113 ? 20.859 -11.708 -17.547 1.00 60.50 113 ARG A N 1
ATOM 902 C CA . ARG A 1 113 ? 21.176 -13.065 -18.041 1.00 60.50 113 ARG A CA 1
ATOM 903 C C . ARG A 1 113 ? 21.466 -13.144 -19.544 1.00 60.50 113 ARG A C 1
ATOM 905 O O . ARG A 1 113 ? 22.078 -14.109 -19.979 1.00 60.50 113 ARG A O 1
ATOM 912 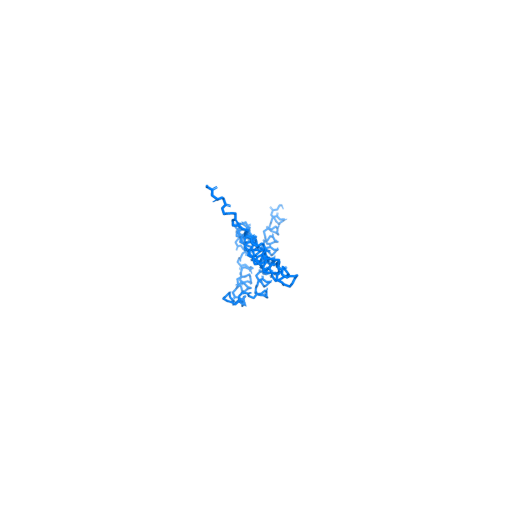N N . SER A 1 114 ? 21.022 -12.161 -20.328 1.00 56.84 114 SER A N 1
ATOM 913 C CA . SER A 1 114 ? 21.174 -12.130 -21.796 1.00 56.84 114 SER A CA 1
ATOM 914 C C . SER A 1 114 ? 22.403 -11.359 -22.300 1.00 56.84 114 SER A C 1
ATOM 916 O O . SER A 1 114 ? 22.693 -11.395 -23.492 1.00 56.84 114 SER A O 1
ATOM 918 N N . GLY A 1 115 ? 23.098 -10.642 -21.410 1.00 50.19 115 GLY A N 1
ATOM 919 C CA . GLY A 1 115 ? 24.249 -9.789 -21.728 1.00 50.19 115 GLY A CA 1
ATOM 920 C C . GLY A 1 115 ? 25.602 -10.310 -21.230 1.00 50.19 115 GLY A C 1
ATOM 921 O O . GLY A 1 115 ? 26.510 -9.499 -21.064 1.00 50.19 115 GLY A O 1
ATOM 922 N N . GLY A 1 116 ? 25.713 -11.612 -20.942 1.00 42.31 116 GLY A N 1
ATOM 923 C CA . GLY A 1 116 ? 26.955 -12.295 -20.552 1.00 42.31 116 GLY A CA 1
ATOM 924 C C . GLY A 1 116 ? 27.530 -13.142 -21.676 1.00 42.31 116 GLY A C 1
ATOM 925 O O . GLY A 1 116 ? 26.720 -13.735 -22.423 1.00 42.31 116 GLY A O 1
#

Organism: Geotalea uraniireducens (strain Rf4) (NCBI:txid351605)

Sequence (116 aa):
MTMTGIKRGAKKSTKSEDMREDFIRELKHLRTLVREVGEQFILRREGEVETIISHLEGVPPKILRDQASDWLHEIKTLKLKPAKGRIKDLKGIDALIEDLTDQIISAQDGHKRSGG

Radius of gyration: 27.81 Å; Cα contacts (8 Å, |Δi|>4): 34; chains: 1; bounding box: 49×34×94 Å

Foldseek 3Di:
DDDDDDPPPPDPDDPVNVVVVVVVVVVVVVVVVVVVVVVVLVVVLVVLVVVLVVLQVLFDPVLCVVPVVVLVVLVVPLDDDVVVVDPVSSVSSVVSSVVSSVVSNCRNVVVVVVPD

Solvent-accessible surface area (backbone atoms only — not comparable to full-atom values): 6919 Å² total; per-residue (Å²): 139,84,85,83,79,82,80,78,77,80,76,78,74,50,76,67,55,52,53,52,53,52,51,54,51,51,52,54,49,51,55,50,51,57,48,54,54,50,52,52,51,49,56,51,53,51,52,50,52,52,49,43,56,59,46,54,75,64,36,52,70,67,58,45,66,73,46,44,65,57,59,52,46,57,63,72,65,60,85,69,58,74,97,68,73,45,66,69,44,53,52,51,53,53,51,51,54,53,55,50,41,57,52,49,51,48,56,30,50,60,49,67,71,71,76,115

pLDDT: mean 86.35, std 16.37, range [38.03, 98.44]

Secondary structure (DSSP, 8-state):
--------------HHHHHHHHHHHHHHHHHHHHHHHHHHHHHHHHHHHHHHHHHHHTS-HHHHHHHHHHHHHHHHH----GGG--HHHHHHHHHHHHHHHHHHHHHHHHHHHH--

Mean predicted aligned error: 9.47 Å

Nearest PDB structures (foldseek):
  8b6h-assembly1_EG  TM=3.040E-01  e=5.447E+00  Tetrahymena thermophila SB210
  7np7-assembly1_D2  TM=2.751E-01  e=9.583E+00  Mycobacterium tuberculosis H37Rv